Protein AF-A0A410DB95-F1 (afdb_monomer_lite)

Secondary structure (DSSP, 8-state):
----EEEE-SS-EEEEEEETTEEEEEEEPPTT--TT----EEEEEET---SEEEETTEEPP-EEETTEEEEEE-SEEEEEE-

pLDDT: mean 81.08, std 13.35, range [40.56, 93.0]

Radius of gyration: 12.65 Å; chains: 1; bounding box: 33×26×35 Å

Foldseek 3Di:
DWDWDWDPDPDWTWIWIDDDQKIKIAIDGPVPGDPPPDQKDKDKDAQDDFPWKAWPNHTFDWDDDDRIIIGIDGGGMIITGD

Structure (mmCIF, N/CA/C/O backbone):
data_AF-A0A410DB95-F1
#
_entry.id   AF-A0A410DB95-F1
#
loop_
_atom_site.group_PDB
_atom_site.id
_atom_site.type_symbol
_atom_site.label_atom_id
_atom_site.label_alt_id
_atom_site.label_comp_id
_atom_site.label_asym_id
_atom_site.label_entity_id
_atom_site.label_seq_id
_atom_site.pdbx_PDB_ins_code
_atom_site.Cartn_x
_atom_site.Cartn_y
_atom_site.Cartn_z
_atom_site.occupancy
_atom_site.B_iso_or_equiv
_atom_site.auth_seq_id
_atom_site.auth_comp_id
_atom_site.auth_asym_id
_atom_site.auth_atom_id
_atom_site.pdbx_PDB_model_num
ATOM 1 N N . MET A 1 1 ? -0.356 -16.259 15.649 1.00 40.56 1 MET A N 1
ATOM 2 C CA . MET A 1 1 ? 0.503 -16.751 14.548 1.00 40.56 1 MET A CA 1
ATOM 3 C C . MET A 1 1 ? 0.251 -15.890 13.315 1.00 40.56 1 MET A C 1
ATOM 5 O O . MET A 1 1 ? -0.849 -15.944 12.780 1.00 40.56 1 MET A O 1
ATOM 9 N N . SER A 1 2 ? 1.200 -15.044 12.903 1.00 43.53 2 SER A N 1
ATOM 10 C CA . SER A 1 2 ? 1.084 -14.249 11.670 1.00 43.53 2 SER A CA 1
ATOM 11 C C . SER A 1 2 ? 1.498 -15.107 10.469 1.00 43.53 2 SER A C 1
ATOM 13 O O . SER A 1 2 ? 2.596 -15.654 10.432 1.00 43.53 2 SER A O 1
ATOM 15 N N . ARG A 1 3 ? 0.608 -15.274 9.483 1.00 53.31 3 ARG A N 1
ATOM 16 C CA . ARG A 1 3 ? 0.948 -15.921 8.207 1.00 53.31 3 ARG A CA 1
ATOM 17 C C . ARG A 1 3 ? 1.548 -14.872 7.276 1.00 53.31 3 ARG A C 1
ATOM 19 O O . ARG A 1 3 ? 0.842 -13.968 6.836 1.00 53.31 3 ARG A O 1
ATOM 26 N N . GLN A 1 4 ? 2.839 -14.993 6.984 1.00 56.28 4 GLN A N 1
ATOM 27 C CA . GLN A 1 4 ? 3.473 -14.251 5.900 1.00 56.28 4 GLN A CA 1
ATOM 28 C C . GLN A 1 4 ? 3.119 -14.934 4.579 1.00 56.28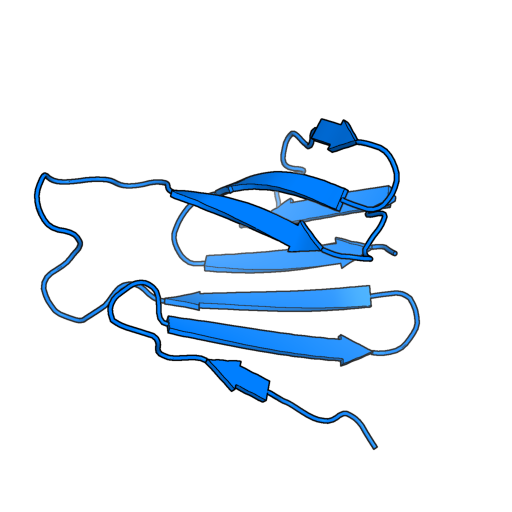 4 GLN A C 1
ATOM 30 O O . GLN A 1 4 ? 3.313 -16.139 4.433 1.00 56.28 4 GLN A O 1
ATOM 35 N N . SER A 1 5 ? 2.586 -14.173 3.629 1.00 64.12 5 SER A N 1
ATOM 36 C CA . SER A 1 5 ? 2.267 -14.677 2.292 1.00 64.12 5 SER A CA 1
ATOM 37 C C . SER A 1 5 ? 3.075 -13.899 1.262 1.00 64.12 5 SER A C 1
ATOM 39 O O . SER A 1 5 ? 3.105 -12.669 1.290 1.00 64.12 5 SER A O 1
ATOM 41 N N . ASN A 1 6 ? 3.740 -14.624 0.363 1.00 56.50 6 ASN A N 1
ATOM 42 C CA . ASN A 1 6 ? 4.535 -14.056 -0.720 1.00 56.50 6 ASN A CA 1
ATOM 43 C C . ASN A 1 6 ? 3.894 -14.449 -2.050 1.00 56.50 6 ASN A C 1
ATOM 45 O O . ASN A 1 6 ? 3.730 -15.635 -2.336 1.00 56.50 6 ASN A O 1
ATOM 49 N N . ILE A 1 7 ? 3.533 -13.461 -2.865 1.00 63.59 7 ILE A N 1
ATOM 50 C CA . ILE A 1 7 ? 3.028 -13.678 -4.219 1.00 63.59 7 ILE A CA 1
ATOM 51 C C . ILE A 1 7 ? 4.023 -13.036 -5.182 1.00 63.59 7 ILE A C 1
ATOM 53 O O . ILE A 1 7 ? 4.160 -11.816 -5.245 1.00 63.59 7 ILE A O 1
ATOM 57 N N . CYS A 1 8 ? 4.709 -13.875 -5.954 1.00 55.91 8 CYS A N 1
ATOM 58 C CA . CYS A 1 8 ? 5.619 -13.456 -7.017 1.00 55.91 8 CYS A CA 1
ATOM 59 C C . CYS A 1 8 ? 4.984 -13.795 -8.375 1.00 55.91 8 CYS A C 1
ATOM 61 O O . CYS A 1 8 ? 5.422 -14.709 -9.070 1.00 55.91 8 CYS A O 1
ATOM 63 N N . LYS A 1 9 ? 3.892 -13.112 -8.744 1.00 55.28 9 LYS A N 1
ATOM 64 C CA . LYS A 1 9 ? 3.232 -13.312 -10.046 1.00 55.28 9 LYS A CA 1
ATOM 65 C C . LYS A 1 9 ? 3.823 -12.350 -11.072 1.00 55.28 9 LYS A C 1
ATOM 67 O O . LYS A 1 9 ? 3.375 -11.224 -11.200 1.00 55.28 9 LYS A O 1
ATOM 72 N N . ARG A 1 10 ? 4.836 -12.828 -11.798 1.00 56.94 10 ARG A N 1
ATOM 73 C CA . ARG A 1 10 ? 5.524 -12.188 -12.935 1.00 56.94 10 ARG A CA 1
ATOM 74 C C . ARG A 1 10 ? 6.154 -10.801 -12.678 1.00 56.94 10 ARG A C 1
ATOM 76 O O . ARG A 1 10 ? 7.348 -10.746 -12.917 1.00 56.94 10 ARG A O 1
ATOM 83 N N . PHE A 1 11 ? 5.490 -9.767 -12.148 1.00 64.69 11 PHE A N 1
ATOM 84 C CA . PHE A 1 11 ? 6.053 -8.464 -11.707 1.00 64.69 11 PHE A CA 1
ATOM 85 C C . PHE A 1 11 ? 4.965 -7.680 -10.917 1.00 64.69 11 PHE A C 1
ATOM 87 O O . PHE A 1 11 ? 3.860 -7.625 -11.456 1.00 64.69 11 PHE A O 1
ATOM 94 N N . PRO A 1 12 ? 5.176 -7.026 -9.739 1.00 72.06 12 PRO A N 1
ATOM 95 C CA . PRO A 1 12 ? 6.263 -7.066 -8.734 1.00 72.06 12 PRO A CA 1
ATOM 96 C C . PRO A 1 12 ? 6.262 -8.321 -7.836 1.00 72.06 12 PRO A C 1
ATOM 98 O O . PRO A 1 12 ? 5.295 -9.081 -7.815 1.00 72.06 12 PRO A O 1
ATOM 101 N N . CYS A 1 13 ? 7.309 -8.495 -7.018 1.00 79.38 13 CYS A N 1
ATOM 102 C CA . CYS A 1 13 ? 7.277 -9.425 -5.883 1.00 79.38 13 CYS A CA 1
ATOM 103 C C . CYS A 1 13 ? 6.660 -8.722 -4.672 1.00 79.38 13 CYS A C 1
ATOM 105 O O . CYS A 1 13 ? 7.229 -7.750 -4.169 1.00 79.38 13 CYS A O 1
ATOM 107 N N . ILE A 1 14 ? 5.519 -9.221 -4.197 1.00 83.75 14 ILE A N 1
ATOM 108 C CA . ILE A 1 14 ? 4.795 -8.630 -3.070 1.00 83.75 14 ILE A CA 1
ATOM 109 C C . ILE A 1 14 ? 4.780 -9.636 -1.922 1.00 83.75 14 ILE A C 1
ATOM 111 O O . ILE A 1 14 ? 4.211 -10.724 -2.031 1.00 83.75 14 ILE A O 1
ATOM 115 N N . GLY A 1 15 ? 5.418 -9.262 -0.819 1.00 86.62 15 GLY A N 1
ATOM 116 C CA . GLY A 1 15 ? 5.285 -9.940 0.462 1.00 86.62 15 GLY A CA 1
ATOM 117 C C . GLY A 1 15 ? 4.401 -9.115 1.379 1.00 86.62 15 GLY A C 1
ATOM 118 O O . GLY A 1 15 ? 4.551 -7.897 1.444 1.00 86.62 15 GLY A O 1
ATOM 119 N N . TYR A 1 16 ? 3.490 -9.751 2.104 1.00 89.31 16 TYR A N 1
ATOM 120 C CA . TYR A 1 16 ? 2.671 -9.047 3.084 1.00 89.31 16 TYR A CA 1
ATOM 121 C C . TYR A 1 16 ? 2.508 -9.844 4.373 1.00 89.31 16 TYR A C 1
ATOM 123 O O . TYR A 1 16 ? 2.547 -11.079 4.385 1.00 89.31 16 TYR A O 1
ATOM 131 N N . HIS A 1 17 ? 2.328 -9.117 5.472 1.00 89.12 17 HIS A N 1
ATOM 132 C CA . HIS A 1 17 ? 1.988 -9.685 6.766 1.00 89.12 17 HIS A CA 1
ATOM 133 C C . HIS A 1 17 ? 1.000 -8.780 7.500 1.00 89.12 17 HIS A C 1
ATOM 135 O O . HIS A 1 17 ? 1.177 -7.566 7.574 1.00 89.12 17 HIS A O 1
ATOM 141 N N . LYS A 1 18 ? -0.057 -9.3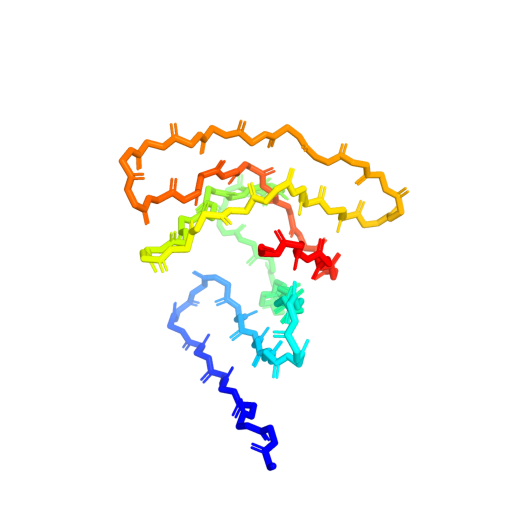77 8.050 1.00 88.75 18 LYS A N 1
ATOM 142 C CA . LYS A 1 18 ? -1.017 -8.680 8.909 1.00 88.75 18 LYS A CA 1
ATOM 143 C C . LYS A 1 18 ? -0.644 -8.912 10.369 1.00 88.75 18 LYS A C 1
ATOM 145 O O . LYS A 1 18 ? -0.418 -10.054 10.773 1.00 88.75 18 LYS A O 1
ATOM 150 N N . PHE A 1 19 ? -0.610 -7.843 11.152 1.00 87.88 19 PHE A N 1
ATOM 151 C CA . PHE A 1 19 ? -0.404 -7.885 12.593 1.00 87.88 19 PHE A CA 1
ATOM 152 C C . PHE A 1 19 ? -1.320 -6.853 13.257 1.00 87.88 19 PHE A C 1
ATOM 154 O O . PHE A 1 19 ? -1.194 -5.653 13.019 1.00 87.88 19 PHE A O 1
ATOM 161 N N . ASN A 1 20 ? -2.264 -7.327 14.074 1.00 89.62 20 ASN A N 1
ATOM 162 C CA . ASN A 1 20 ? -3.334 -6.513 14.664 1.00 89.62 20 ASN A CA 1
ATOM 163 C C . ASN A 1 20 ? -4.102 -5.703 13.594 1.00 89.62 20 ASN A C 1
ATOM 165 O O . ASN A 1 20 ? -4.519 -6.257 12.572 1.00 89.62 20 ASN A O 1
ATOM 169 N N . SER A 1 21 ? -4.281 -4.401 13.825 1.00 90.19 21 SER A N 1
ATOM 170 C CA . SER A 1 21 ? -4.899 -3.417 12.927 1.00 90.19 21 SER A CA 1
ATOM 171 C C . SER A 1 21 ? -3.916 -2.830 11.905 1.00 90.19 21 SER A C 1
ATOM 173 O O . SER A 1 21 ? -4.129 -1.739 11.384 1.00 90.19 21 SER A O 1
ATOM 175 N N . LYS A 1 22 ? -2.810 -3.529 11.617 1.00 90.50 22 LYS A N 1
ATOM 176 C CA . LYS A 1 22 ? -1.828 -3.107 10.616 1.00 90.50 22 LYS A CA 1
ATOM 177 C C . LYS A 1 22 ? -1.581 -4.200 9.584 1.00 90.50 22 LYS A C 1
ATOM 179 O O . LYS A 1 22 ? -1.415 -5.377 9.916 1.00 90.50 22 LYS A O 1
ATOM 184 N N . LEU A 1 23 ? -1.534 -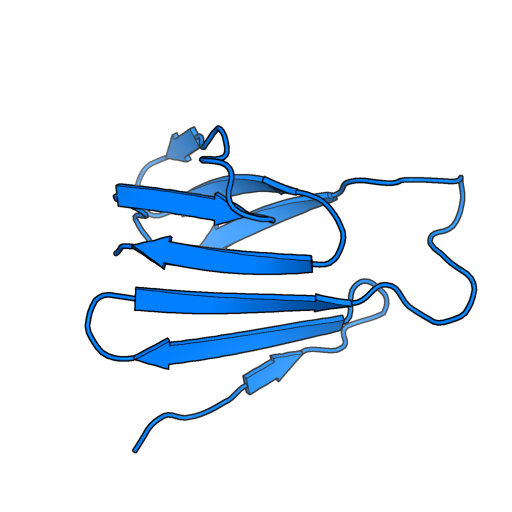3.799 8.321 1.00 91.69 23 LEU A N 1
ATOM 185 C CA . LEU A 1 23 ? -1.038 -4.591 7.209 1.00 91.69 23 LEU A CA 1
ATOM 186 C C . LEU A 1 23 ? 0.300 -4.004 6.761 1.00 91.69 23 LEU A C 1
ATOM 188 O O . LEU A 1 23 ? 0.407 -2.838 6.404 1.00 91.69 23 LEU A O 1
ATOM 192 N N . TYR A 1 24 ? 1.320 -4.839 6.751 1.00 91.06 24 TYR A N 1
ATOM 193 C CA . TYR A 1 24 ? 2.647 -4.478 6.294 1.00 91.06 24 TYR A CA 1
ATOM 194 C C . TYR A 1 24 ? 2.870 -5.108 4.932 1.00 91.06 24 TYR A C 1
ATOM 196 O O . TYR A 1 24 ? 2.734 -6.326 4.777 1.00 91.06 24 TYR A O 1
ATOM 204 N N . VAL A 1 25 ? 3.226 -4.293 3.949 1.00 90.44 25 VAL A N 1
ATOM 205 C CA . VAL A 1 25 ? 3.459 -4.740 2.576 1.00 90.44 25 VAL A CA 1
ATOM 206 C C . VAL A 1 25 ? 4.885 -4.381 2.187 1.00 90.44 25 VAL A C 1
ATOM 208 O O . VAL A 1 25 ? 5.318 -3.243 2.328 1.00 90.44 25 VAL A O 1
ATOM 211 N N . SER A 1 26 ? 5.639 -5.355 1.697 1.00 88.81 26 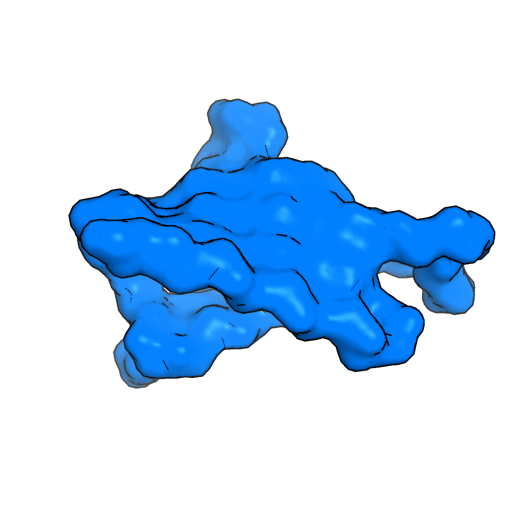SER A N 1
ATOM 212 C CA . SER A 1 26 ? 6.944 -5.141 1.086 1.00 88.81 26 SER A CA 1
ATOM 213 C C . SER A 1 26 ? 6.840 -5.454 -0.390 1.00 88.81 26 SER A C 1
ATOM 215 O O . SER A 1 26 ? 6.413 -6.542 -0.780 1.00 88.81 26 SER A O 1
ATOM 217 N N . ILE A 1 27 ? 7.255 -4.492 -1.200 1.00 86.75 27 ILE A N 1
ATOM 218 C CA . ILE A 1 27 ? 7.219 -4.596 -2.646 1.00 86.75 27 ILE A CA 1
ATOM 219 C C . ILE A 1 27 ? 8.641 -4.462 -3.142 1.00 86.75 27 ILE A C 1
ATOM 221 O O . ILE A 1 27 ? 9.315 -3.481 -2.829 1.00 86.75 27 ILE A O 1
ATOM 225 N N . LYS A 1 28 ? 9.100 -5.470 -3.878 1.00 83.50 28 LYS A N 1
ATOM 226 C CA . LYS A 1 28 ? 10.430 -5.494 -4.483 1.00 83.50 28 LYS A CA 1
ATOM 227 C C . LYS A 1 28 ? 10.303 -5.544 -5.995 1.00 83.50 28 LYS A C 1
ATOM 229 O O . LYS A 1 28 ? 9.530 -6.354 -6.526 1.00 83.50 28 LYS A O 1
ATOM 234 N N . LYS A 1 29 ? 11.080 -4.703 -6.684 1.00 75.44 29 LYS A N 1
ATOM 235 C CA . LYS A 1 29 ? 11.240 -4.825 -8.136 1.00 75.44 29 LYS A CA 1
ATOM 236 C C . LYS A 1 29 ? 11.974 -6.135 -8.432 1.00 75.44 29 LYS A C 1
ATOM 238 O O . LYS A 1 29 ? 12.721 -6.663 -7.605 1.00 75.44 29 LYS A O 1
ATOM 243 N N . LYS A 1 30 ? 11.764 -6.684 -9.626 1.00 71.75 30 LYS A N 1
ATOM 244 C CA . LYS A 1 30 ? 12.590 -7.796 -10.108 1.00 71.75 30 LYS A CA 1
ATOM 245 C C . LYS A 1 30 ? 13.994 -7.269 -10.431 1.00 71.75 30 LYS A C 1
ATOM 247 O O . LYS A 1 30 ? 14.138 -6.135 -10.890 1.00 71.75 30 LYS A O 1
ATOM 252 N N . GLN A 1 31 ? 15.015 -8.109 -10.259 1.00 62.88 31 GLN A N 1
ATOM 253 C CA . GLN A 1 31 ? 16.330 -7.883 -10.869 1.00 62.88 31 GLN A CA 1
ATOM 254 C C . GLN A 1 31 ? 16.150 -7.626 -12.378 1.00 62.88 31 GLN A C 1
ATOM 256 O O . GLN A 1 31 ? 15.561 -8.456 -13.072 1.00 62.88 31 GLN A O 1
ATOM 261 N N . GLY A 1 32 ? 16.602 -6.462 -12.854 1.00 65.00 32 GLY A N 1
ATOM 262 C CA . GLY A 1 32 ? 16.428 -6.004 -14.242 1.00 65.00 32 GLY A CA 1
ATOM 263 C C . GLY A 1 32 ? 15.373 -4.907 -14.454 1.00 65.00 32 GLY A C 1
ATOM 264 O O . GLY A 1 32 ? 15.248 -4.416 -15.569 1.00 65.00 32 GLY A O 1
ATOM 265 N N . GLY A 1 33 ? 14.650 -4.489 -13.406 1.00 62.59 33 GLY A N 1
ATOM 266 C CA . GLY A 1 33 ? 13.651 -3.417 -13.497 1.00 62.59 33 GLY A CA 1
ATOM 267 C C . GLY A 1 33 ? 12.336 -3.851 -14.157 1.00 62.59 33 GLY A C 1
ATOM 268 O O . GLY A 1 33 ? 12.119 -5.032 -14.439 1.00 62.59 33 GLY A O 1
ATOM 269 N N . TYR A 1 34 ? 11.421 -2.898 -14.354 1.00 66.19 34 TYR A N 1
ATOM 270 C CA . TYR A 1 34 ? 10.190 -3.122 -15.117 1.00 66.19 34 TYR A CA 1
ATOM 271 C C . TYR A 1 34 ? 10.412 -2.750 -16.589 1.00 66.19 34 TYR A C 1
ATOM 273 O O . TYR A 1 34 ? 11.108 -1.765 -16.858 1.00 66.19 34 TYR A O 1
ATOM 281 N N . PRO A 1 35 ? 9.813 -3.482 -17.548 1.00 60.16 35 PRO A N 1
ATOM 282 C CA . PRO A 1 35 ? 9.835 -3.066 -18.946 1.00 60.16 35 PRO A CA 1
ATOM 283 C C . PRO A 1 35 ? 9.251 -1.651 -19.066 1.00 60.16 35 PRO A C 1
ATOM 285 O O . PRO A 1 35 ? 8.227 -1.365 -18.455 1.00 60.16 35 PRO A O 1
ATOM 288 N N . ASN A 1 36 ? 9.910 -0.778 -19.831 1.00 64.62 36 ASN A N 1
ATOM 289 C CA . ASN A 1 36 ? 9.533 0.624 -20.087 1.00 64.62 36 ASN A CA 1
ATOM 290 C C . ASN A 1 36 ? 9.796 1.639 -18.954 1.00 64.62 36 ASN A C 1
ATOM 292 O O . ASN A 1 36 ? 9.256 2.740 -19.004 1.00 64.62 36 ASN A O 1
ATOM 296 N N . GLY A 1 37 ? 10.623 1.318 -17.951 1.00 60.66 37 GLY A N 1
ATOM 297 C CA . GLY A 1 37 ? 11.070 2.324 -16.974 1.00 60.66 37 GLY A CA 1
ATOM 298 C C . GLY A 1 37 ? 9.981 2.810 -16.010 1.00 60.66 37 GLY A C 1
ATOM 299 O O . GLY A 1 37 ? 10.091 3.899 -15.458 1.00 60.66 37 GLY A O 1
ATOM 300 N N . TYR A 1 38 ? 8.924 2.022 -15.793 1.00 67.25 38 TYR A N 1
ATOM 301 C CA . TYR A 1 38 ? 7.921 2.349 -14.780 1.00 67.25 38 TYR A CA 1
ATOM 302 C C . TYR A 1 38 ? 8.549 2.368 -13.380 1.00 67.25 38 TYR A C 1
ATOM 304 O O . TYR A 1 38 ? 9.141 1.382 -12.939 1.00 67.25 38 TYR A O 1
ATOM 312 N N . ASP A 1 39 ? 8.376 3.467 -12.649 1.00 72.31 39 ASP A N 1
ATOM 313 C CA . ASP A 1 39 ? 8.829 3.585 -11.257 1.00 72.31 39 ASP A CA 1
ATOM 314 C C . ASP A 1 39 ? 7.721 3.385 -10.226 1.00 72.31 39 ASP A C 1
ATOM 316 O O . ASP A 1 39 ? 8.000 3.160 -9.045 1.00 72.31 39 ASP A O 1
ATOM 320 N N . SER A 1 40 ? 6.474 3.380 -10.688 1.00 78.88 40 SER A N 1
ATOM 321 C CA . SER A 1 40 ? 5.285 3.189 -9.874 1.00 78.88 40 SER A CA 1
ATOM 322 C C . SER A 1 40 ? 4.316 2.201 -10.519 1.00 78.88 40 SER A C 1
ATOM 324 O O . SER A 1 40 ? 4.335 1.949 -11.724 1.00 78.88 40 SER A O 1
ATOM 326 N N . PHE A 1 41 ? 3.466 1.612 -9.691 1.00 80.00 41 PHE A N 1
ATOM 327 C CA . PHE A 1 41 ? 2.375 0.735 -10.083 1.00 80.00 41 PHE A CA 1
ATOM 328 C C . PHE A 1 41 ? 1.160 1.010 -9.193 1.00 80.00 41 PHE A C 1
ATOM 330 O O . PHE A 1 41 ? 1.265 1.516 -8.072 1.00 80.00 41 PHE A O 1
ATOM 337 N N . LYS A 1 42 ? -0.019 0.669 -9.711 1.00 86.88 42 LYS A N 1
ATOM 338 C CA . LYS A 1 42 ? -1.281 0.757 -8.980 1.00 86.88 42 LYS A CA 1
ATOM 339 C C . LYS A 1 42 ? -1.429 -0.485 -8.099 1.00 86.88 42 LYS A C 1
ATOM 341 O O . LYS A 1 42 ? -1.544 -1.595 -8.616 1.00 86.88 42 LYS A O 1
ATOM 346 N N . LEU A 1 43 ? -1.410 -0.307 -6.781 1.00 87.56 43 LEU A N 1
ATOM 347 C CA . LEU A 1 43 ? -1.713 -1.355 -5.810 1.00 87.56 43 LEU A CA 1
ATOM 348 C C . LEU A 1 43 ? -3.193 -1.269 -5.435 1.00 87.56 43 LEU A C 1
ATOM 350 O O . LEU A 1 43 ? -3.672 -0.216 -5.018 1.00 87.56 43 LEU A O 1
ATOM 354 N N . ILE A 1 44 ? -3.900 -2.388 -5.579 1.00 90.25 44 ILE A N 1
ATOM 355 C CA . ILE A 1 44 ? -5.312 -2.521 -5.219 1.00 90.25 44 ILE A CA 1
ATOM 356 C C . ILE A 1 44 ? -5.411 -3.576 -4.122 1.00 90.25 44 ILE A C 1
ATOM 358 O O . ILE A 1 44 ? -5.024 -4.730 -4.317 1.00 90.25 44 ILE A O 1
ATOM 362 N N . LEU A 1 45 ? -5.904 -3.169 -2.958 1.00 89.31 45 LEU A N 1
ATOM 363 C CA . LEU A 1 45 ? -6.119 -4.024 -1.800 1.00 89.31 45 LEU A CA 1
ATOM 364 C C . LEU A 1 45 ? -7.607 -4.341 -1.704 1.00 89.31 45 LEU A C 1
ATOM 366 O O . LEU A 1 45 ? -8.396 -3.529 -1.227 1.00 89.31 45 LEU A O 1
ATOM 370 N N . ASN A 1 46 ? -7.978 -5.525 -2.182 1.00 89.19 46 ASN A N 1
ATOM 371 C CA . ASN A 1 46 ? -9.359 -5.994 -2.148 1.00 89.19 46 ASN A CA 1
ATOM 372 C C . ASN A 1 46 ? -9.759 -6.435 -0.738 1.00 89.19 46 ASN A C 1
ATOM 374 O O . ASN A 1 46 ? -8.996 -7.140 -0.076 1.00 89.19 46 ASN A O 1
ATOM 378 N N . ASN A 1 47 ? -10.976 -6.079 -0.326 1.00 88.56 47 ASN A N 1
ATOM 379 C CA . ASN A 1 47 ? -11.552 -6.351 0.996 1.00 88.56 47 ASN A CA 1
ATOM 380 C C . ASN A 1 47 ? -10.749 -5.724 2.145 1.00 88.56 47 ASN A C 1
ATOM 382 O O . ASN A 1 47 ? -10.657 -6.280 3.242 1.00 88.56 47 ASN A O 1
ATOM 386 N N . ILE A 1 48 ? -10.116 -4.580 1.874 1.00 87.94 48 ILE A N 1
ATOM 387 C CA . ILE A 1 48 ? -9.273 -3.849 2.816 1.00 87.94 48 ILE A CA 1
ATOM 388 C C . ILE A 1 48 ? -9.613 -2.364 2.722 1.00 87.94 48 ILE A C 1
ATOM 390 O O . ILE A 1 48 ? -9.378 -1.730 1.694 1.00 87.94 48 ILE A O 1
ATOM 394 N N . LYS A 1 49 ? -10.111 -1.807 3.829 1.00 90.00 49 LYS A N 1
ATOM 395 C CA . LYS A 1 49 ? -10.317 -0.370 4.035 1.00 90.00 49 LYS A CA 1
ATOM 396 C C . LYS A 1 49 ? -9.147 0.180 4.838 1.00 90.00 49 LYS A C 1
ATOM 398 O O . LYS A 1 49 ? -9.074 -0.043 6.037 1.00 90.00 49 LYS A O 1
ATOM 403 N N . ALA A 1 50 ? -8.203 0.840 4.179 1.00 89.81 50 ALA A N 1
ATOM 404 C CA . ALA A 1 50 ? -7.081 1.454 4.868 1.00 89.81 50 ALA A CA 1
ATOM 405 C C . ALA A 1 50 ? -7.479 2.822 5.433 1.00 89.81 50 ALA A C 1
ATOM 407 O O . ALA A 1 50 ? -7.956 3.686 4.704 1.00 89.81 50 ALA A O 1
ATOM 408 N N . VAL A 1 51 ? -7.197 3.057 6.712 1.00 91.81 51 VAL A N 1
ATOM 409 C CA . VAL A 1 51 ? -7.292 4.380 7.348 1.00 91.81 51 VAL A CA 1
ATOM 410 C C . VAL A 1 51 ? -6.134 5.276 6.899 1.00 91.81 51 VAL A C 1
ATOM 412 O O . VAL A 1 51 ? -6.279 6.484 6.705 1.00 91.81 51 VAL A O 1
ATOM 415 N N . SER A 1 52 ? -4.944 4.691 6.750 1.00 92.00 52 SER A N 1
ATOM 416 C CA . SER A 1 52 ? -3.769 5.389 6.230 1.00 92.00 52 SER A CA 1
ATOM 417 C C . SER A 1 52 ? -2.766 4.415 5.635 1.00 92.00 52 SER A C 1
ATOM 419 O O . SER A 1 52 ? -2.655 3.273 6.080 1.00 92.00 52 SER A O 1
ATOM 421 N N . VA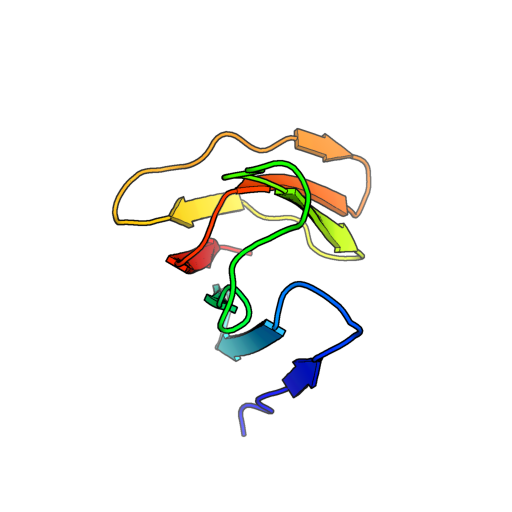L A 1 53 ? -2.012 4.890 4.647 1.00 92.12 53 VAL A N 1
ATOM 422 C CA . VAL A 1 53 ? -0.859 4.181 4.098 1.00 92.12 53 VAL A CA 1
ATOM 423 C C . VAL A 1 53 ? 0.361 5.080 4.214 1.00 92.12 53 VAL A C 1
ATOM 425 O O . VAL A 1 53 ? 0.328 6.231 3.779 1.00 92.12 53 VAL A O 1
ATOM 428 N N . THR A 1 54 ? 1.442 4.551 4.774 1.00 93.00 54 THR A N 1
ATOM 429 C CA . THR A 1 54 ? 2.736 5.230 4.868 1.00 93.00 54 THR A CA 1
ATOM 430 C C . THR A 1 54 ? 3.763 4.444 4.068 1.00 93.00 54 THR A C 1
ATOM 432 O O . THR A 1 54 ? 3.940 3.252 4.300 1.00 93.00 54 THR A O 1
ATOM 435 N N . GLY A 1 55 ? 4.446 5.097 3.130 1.00 89.50 55 GLY A N 1
ATOM 436 C CA . GLY A 1 55 ? 5.538 4.523 2.347 1.00 89.50 55 GLY A CA 1
ATOM 437 C C . GLY A 1 55 ? 6.785 5.388 2.460 1.00 89.50 55 GLY A C 1
ATOM 438 O O . GLY A 1 55 ? 6.703 6.610 2.348 1.00 89.50 55 GLY A O 1
ATOM 439 N N . SER A 1 56 ? 7.941 4.774 2.724 1.00 84.88 56 SER A N 1
ATOM 440 C CA . SER A 1 56 ? 9.220 5.492 2.895 1.00 84.88 56 SER A CA 1
ATOM 441 C C . SER A 1 56 ? 9.140 6.659 3.899 1.00 84.88 56 SER A C 1
ATOM 443 O O . SER A 1 56 ? 9.719 7.722 3.687 1.00 84.88 56 SER A O 1
ATOM 445 N N . GLY A 1 57 ? 8.367 6.477 4.977 1.00 86.00 57 GLY A N 1
ATOM 446 C CA . GLY A 1 57 ? 8.157 7.482 6.026 1.00 86.00 57 GLY A CA 1
ATOM 447 C C . GLY A 1 57 ? 7.189 8.620 5.675 1.00 86.00 57 GLY A C 1
ATOM 448 O O . GLY A 1 57 ? 6.981 9.500 6.504 1.00 86.00 57 GLY A O 1
ATOM 449 N N . LYS A 1 58 ? 6.574 8.620 4.485 1.00 88.50 58 LYS A N 1
ATOM 450 C CA . LYS A 1 58 ? 5.592 9.631 4.063 1.00 88.50 58 LYS A CA 1
ATOM 451 C C . LYS A 1 58 ? 4.201 9.025 3.923 1.00 88.50 58 LYS A C 1
ATOM 453 O O . LYS A 1 58 ? 4.054 7.908 3.428 1.00 88.50 58 LYS A O 1
ATOM 458 N N . LYS A 1 59 ? 3.171 9.774 4.326 1.00 90.31 59 LYS A N 1
ATOM 459 C CA . LYS A 1 59 ? 1.773 9.389 4.094 1.00 90.31 59 LYS A CA 1
ATOM 460 C C . LYS A 1 59 ? 1.486 9.450 2.591 1.00 90.31 59 LYS A C 1
ATOM 462 O O . LYS A 1 59 ? 1.752 10.468 1.957 1.00 90.31 59 LYS A O 1
ATOM 467 N N . LEU A 1 60 ? 0.979 8.357 2.033 1.00 89.31 60 LEU A N 1
ATOM 468 C CA . LEU A 1 60 ? 0.617 8.251 0.624 1.00 89.31 60 LEU A CA 1
ATOM 469 C C . LEU A 1 60 ? -0.851 8.633 0.422 1.00 89.31 60 LEU A C 1
ATOM 471 O O . LEU A 1 60 ? -1.690 8.415 1.300 1.00 89.31 60 LEU A O 1
ATOM 475 N N . LEU A 1 61 ? -1.147 9.203 -0.746 1.00 88.62 61 LEU A N 1
ATOM 476 C CA . LEU A 1 61 ? -2.519 9.423 -1.192 1.00 88.62 61 LEU A CA 1
ATOM 477 C C . LEU A 1 61 ? -3.165 8.079 -1.536 1.00 88.62 61 LEU A C 1
ATOM 479 O O . LEU A 1 61 ? -2.518 7.191 -2.097 1.00 88.62 61 LEU A O 1
ATOM 483 N N . LEU A 1 62 ? -4.435 7.942 -1.173 1.00 90.69 62 LEU A N 1
ATOM 484 C CA . LEU A 1 62 ? -5.211 6.720 -1.318 1.00 90.69 62 LEU A CA 1
ATOM 485 C C . LEU A 1 62 ? -6.638 7.059 -1.747 1.00 90.69 62 LEU A C 1
ATOM 487 O O . LEU A 1 62 ? -7.210 8.049 -1.295 1.00 90.69 62 LEU A O 1
ATOM 491 N N . GLU A 1 63 ? -7.186 6.222 -2.616 1.00 92.00 63 GLU A N 1
ATOM 492 C CA . GLU A 1 63 ? -8.581 6.231 -3.044 1.00 92.00 63 GLU A CA 1
ATOM 493 C C . GLU A 1 63 ? -9.272 5.028 -2.396 1.00 92.00 63 GLU A C 1
ATOM 495 O O . GLU A 1 63 ? -8.769 3.903 -2.464 1.00 92.00 63 GLU A O 1
ATOM 500 N N . ILE A 1 64 ? -10.405 5.257 -1.730 1.00 88.38 64 ILE A N 1
ATOM 501 C CA . ILE A 1 64 ? -11.198 4.194 -1.102 1.00 88.38 64 ILE A CA 1
ATOM 502 C C . ILE A 1 64 ? -12.508 4.076 -1.874 1.00 88.38 64 ILE A C 1
ATOM 504 O O . ILE A 1 64 ? -13.250 5.050 -1.987 1.00 88.38 64 ILE A O 1
ATOM 508 N N . HIS A 1 65 ? -12.790 2.881 -2.384 1.00 87.94 65 HIS A N 1
ATOM 509 C CA . HIS A 1 65 ? -14.023 2.561 -3.102 1.00 87.94 65 HIS A CA 1
ATOM 510 C C . HIS A 1 65 ? -14.650 1.336 -2.469 1.00 87.94 65 HIS A C 1
ATOM 512 O O . HIS A 1 65 ? -13.990 0.304 -2.439 1.00 87.94 65 HIS A O 1
ATOM 518 N N . ASP A 1 66 ? -15.892 1.434 -1.997 1.00 85.62 66 ASP A N 1
ATOM 519 C CA . ASP A 1 66 ? -16.616 0.352 -1.322 1.00 85.62 66 ASP A CA 1
ATOM 520 C C . ASP A 1 66 ? -15.709 -0.427 -0.364 1.00 85.62 66 ASP A C 1
ATOM 522 O O . ASP A 1 66 ? -15.408 0.097 0.701 1.00 85.62 66 ASP A O 1
ATOM 526 N N . ASP A 1 67 ? -15.207 -1.605 -0.752 1.00 88.06 67 ASP A N 1
ATOM 527 C CA . ASP A 1 67 ? -14.327 -2.473 0.045 1.00 88.06 67 ASP A CA 1
ATOM 528 C C . ASP A 1 67 ? -12.880 -2.582 -0.475 1.00 88.06 67 ASP A C 1
ATOM 530 O O . ASP A 1 67 ? -12.156 -3.534 -0.175 1.00 88.06 67 ASP A O 1
ATOM 534 N N . GLN A 1 68 ? -12.432 -1.611 -1.262 1.00 91.44 68 GLN A N 1
ATOM 535 C CA . GLN A 1 68 ? -11.105 -1.566 -1.862 1.00 91.44 68 GLN A CA 1
ATOM 536 C C . GLN A 1 68 ? -10.346 -0.314 -1.437 1.00 91.44 68 GLN A C 1
ATOM 538 O O . GLN A 1 68 ? -10.878 0.795 -1.440 1.00 91.44 68 GLN A O 1
ATOM 543 N N . THR A 1 69 ? -9.058 -0.493 -1.152 1.00 92.12 69 THR A N 1
ATOM 544 C CA . THR A 1 69 ? -8.099 0.612 -1.085 1.00 92.12 69 THR A CA 1
ATOM 545 C C . THR A 1 69 ? -7.219 0.570 -2.320 1.00 92.12 69 THR A C 1
ATOM 547 O O . THR A 1 69 ? -6.599 -0.451 -2.623 1.00 92.12 69 THR A O 1
ATOM 550 N N . VAL A 1 70 ? -7.131 1.698 -3.006 1.00 91.81 70 VAL A N 1
ATOM 551 C CA . VAL A 1 70 ? -6.342 1.888 -4.213 1.00 91.81 70 VAL A CA 1
ATOM 552 C C . VAL A 1 70 ? -5.275 2.941 -3.941 1.00 91.81 70 VAL A C 1
ATOM 554 O O . VAL A 1 70 ? -5.557 4.000 -3.387 1.00 91.81 70 VAL A O 1
ATOM 557 N N . LEU A 1 71 ? -4.035 2.664 -4.336 1.00 91.88 71 LEU A N 1
ATOM 558 C CA . LEU A 1 71 ? -2.958 3.648 -4.275 1.00 91.88 71 LEU A CA 1
ATOM 559 C C . LEU A 1 71 ? -1.937 3.446 -5.391 1.00 91.88 71 LEU A C 1
ATOM 561 O O . LEU A 1 71 ? -1.737 2.337 -5.887 1.00 91.88 71 LEU A O 1
ATOM 565 N N . ILE A 1 72 ? -1.253 4.527 -5.752 1.00 88.31 72 ILE A N 1
ATOM 566 C CA . ILE A 1 72 ? -0.085 4.487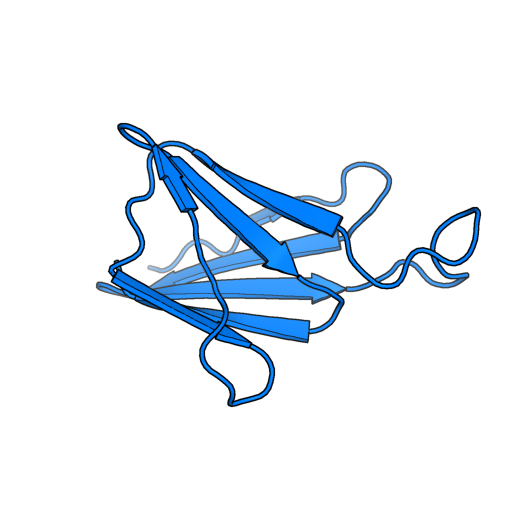 -6.633 1.00 88.31 72 ILE A CA 1
ATOM 567 C C . ILE A 1 72 ? 1.153 4.445 -5.746 1.00 88.31 72 ILE A C 1
ATOM 569 O O . ILE A 1 72 ? 1.339 5.294 -4.877 1.00 88.31 72 ILE A O 1
ATOM 573 N N . THR A 1 73 ? 1.995 3.436 -5.941 1.00 87.75 73 THR A N 1
ATOM 574 C CA . THR A 1 73 ? 3.190 3.239 -5.121 1.00 87.75 73 THR A CA 1
ATOM 575 C C . THR A 1 73 ? 4.326 2.630 -5.929 1.00 87.75 73 THR A C 1
ATOM 577 O O . THR A 1 73 ? 4.116 2.119 -7.025 1.00 87.75 73 THR A O 1
ATOM 580 N N . GLY A 1 74 ? 5.542 2.734 -5.407 1.00 84.44 74 GLY A N 1
ATOM 581 C CA . GLY A 1 74 ? 6.748 2.184 -6.011 1.00 84.44 74 GLY A CA 1
ATOM 582 C C . GLY A 1 74 ? 7.318 1.029 -5.198 1.00 84.44 74 GLY A C 1
ATOM 583 O O . GLY A 1 74 ? 6.657 0.422 -4.354 1.00 84.44 74 GLY A O 1
ATOM 584 N N . GLU A 1 75 ? 8.585 0.725 -5.458 1.00 86.19 75 GLU A N 1
ATOM 585 C CA . GLU A 1 75 ? 9.346 -0.182 -4.605 1.00 86.19 75 GLU A CA 1
ATOM 586 C C . GLU A 1 75 ? 9.446 0.351 -3.177 1.00 86.19 75 GLU A C 1
ATOM 588 O O . GLU A 1 75 ? 9.629 1.549 -2.963 1.00 86.19 75 GLU A O 1
ATOM 593 N N . GLY A 1 76 ? 9.383 -0.549 -2.198 1.00 87.69 76 GLY A N 1
ATOM 594 C CA . GLY A 1 76 ? 9.631 -0.190 -0.813 1.00 87.69 76 GLY A CA 1
ATOM 595 C C . GLY A 1 76 ? 8.785 -0.969 0.177 1.00 87.69 76 GLY A C 1
ATOM 596 O O . GLY A 1 76 ? 8.246 -2.043 -0.102 1.00 87.69 76 GLY A O 1
ATOM 597 N N . LYS A 1 77 ? 8.714 -0.417 1.385 1.00 91.12 77 LYS A N 1
ATOM 598 C CA . LYS A 1 77 ? 7.879 -0.920 2.471 1.00 91.12 77 LYS A CA 1
ATOM 599 C C . LYS A 1 77 ? 6.715 0.037 2.679 1.00 91.12 77 LYS A C 1
ATOM 601 O O . LYS A 1 77 ? 6.915 1.252 2.666 1.00 91.12 77 LYS A O 1
ATOM 606 N N . LEU A 1 78 ? 5.536 -0.535 2.873 1.00 92.38 78 LEU A N 1
ATOM 607 C CA . LEU A 1 78 ? 4.301 0.164 3.174 1.00 92.38 78 LEU A CA 1
ATOM 608 C C . LEU A 1 78 ? 3.767 -0.318 4.518 1.00 92.38 78 LEU A C 1
ATOM 610 O O . LEU A 1 78 ? 3.606 -1.523 4.730 1.00 92.38 78 LEU A O 1
ATOM 614 N N . ASP A 1 79 ? 3.445 0.640 5.373 1.00 92.19 79 ASP A N 1
ATOM 615 C CA . ASP A 1 79 ? 2.714 0.432 6.614 1.00 92.19 79 ASP A CA 1
ATOM 616 C C . ASP A 1 79 ? 1.275 0.902 6.404 1.00 92.19 79 ASP A C 1
ATOM 618 O O . ASP A 1 79 ? 1.027 2.080 6.141 1.00 92.19 79 ASP A O 1
ATOM 622 N N . ILE A 1 80 ? 0.324 -0.023 6.490 1.00 92.50 80 ILE A N 1
ATOM 623 C CA . ILE A 1 80 ? -1.092 0.221 6.211 1.00 92.50 80 ILE A CA 1
ATOM 624 C C . ILE A 1 80 ? -1.874 0.049 7.506 1.00 92.50 80 ILE A C 1
ATOM 626 O O . ILE A 1 80 ? -1.905 -1.042 8.072 1.00 92.50 80 ILE A O 1
ATOM 630 N N . ALA A 1 81 ? -2.504 1.117 7.982 1.00 92.69 81 ALA A N 1
ATOM 631 C CA . ALA A 1 81 ? -3.444 1.052 9.097 1.00 92.69 81 ALA A CA 1
ATOM 632 C C . ALA A 1 81 ? -4.829 0.648 8.577 1.00 92.69 81 ALA A C 1
ATOM 634 O O . ALA A 1 81 ? -5.291 1.231 7.595 1.00 92.69 81 ALA A O 1
ATOM 635 N N . LEU A 1 82 ? -5.453 -0.338 9.224 1.00 90.25 82 LEU A N 1
ATOM 636 C CA . LEU A 1 82 ? -6.773 -0.897 8.909 1.00 90.25 82 LEU A CA 1
ATOM 637 C C . LEU A 1 82 ? -7.862 -0.335 9.823 1.00 90.25 82 LEU A C 1
ATOM 639 O O . LEU A 1 82 ? -7.530 -0.048 10.997 1.00 90.25 82 LEU A O 1
#

Sequence (82 aa):
MSRQSNICKRFPCIGYHKFNSKLYVSIKKKQGGYPNGYDSFKLILNNIKAVSVTGSGKKLLLEIHDDQTVLITGEGKLDIAL

Organism: NCBI:txid269673